Protein AF-A0A7W2HUK1-F1 (afdb_monomer)

Nearest PDB structures (foldseek):
  6s1k-assembly1_K  TM=4.237E-01  e=6.457E+00  Escherichia coli str. K-12 substr. MG1655star

Mean predicted aligned error: 5.88 Å

Foldseek 3Di:
DDDQDPVNVVVVVVVVVVVVVVVVCVVCVVLLVVLVVQLVVCVVVVHDSVVSNVVSVVSSVVVVCVVVVVVVD

Secondary structure (DSSP, 8-state):
-PPPPHHHHHHHHHHHHHHHHHHHHHHHHHHHHHHHHHHHHHHHTT--HHHHHHHHHHHHHHHHHHHHHTT--

Organism: NCBI:txid68213

Radius of gyration: 19.45 Å; Cα contacts (8 Å, |Δi|>4): 26; chains: 1; bounding box: 40×24×56 Å

Solvent-accessible surface area (backbone atoms only — not comparable to full-atom values): 4081 Å² total; per-residue (Å²): 134,84,80,83,50,73,68,57,52,52,52,47,50,53,50,53,50,53,53,49,54,52,50,51,51,62,70,47,43,66,51,55,55,49,20,54,50,47,22,56,54,33,41,76,71,70,44,54,68,70,59,17,48,53,51,16,52,50,49,39,52,52,52,49,51,56,63,56,58,65,71,81,114

pLDDT: mean 91.65, std 10.65, range [47.84, 98.12]

Structure (mmCIF, N/CA/C/O backbone):
data_AF-A0A7W2HUK1-F1
#
_entry.id   AF-A0A7W2HUK1-F1
#
loop_
_atom_site.group_PDB
_atom_site.id
_atom_site.type_symbol
_atom_site.label_atom_id
_atom_site.label_alt_id
_atom_site.label_comp_id
_atom_site.label_asym_id
_atom_site.label_entity_id
_atom_site.label_seq_id
_atom_site.pdbx_PDB_ins_code
_atom_site.Cartn_x
_atom_site.Cartn_y
_atom_site.Cartn_z
_atom_site.occupancy
_atom_site.B_iso_or_equiv
_atom_site.auth_seq_id
_atom_site.auth_comp_id
_atom_site.auth_asym_id
_atom_site.auth_atom_id
_atom_site.pdbx_PDB_model_num
ATOM 1 N N . MET A 1 1 ? 21.126 -1.472 -39.770 1.00 48.00 1 MET A N 1
ATOM 2 C CA . MET A 1 1 ? 20.535 -1.046 -38.486 1.00 48.00 1 MET A CA 1
ATOM 3 C C . MET A 1 1 ? 21.222 0.249 -38.101 1.00 48.00 1 MET A C 1
ATOM 5 O O . MET A 1 1 ? 22.435 0.236 -37.944 1.00 48.00 1 MET A O 1
ATOM 9 N N . THR A 1 2 ? 20.505 1.369 -38.101 1.00 67.69 2 THR A N 1
ATOM 10 C CA . THR A 1 2 ? 21.023 2.664 -37.632 1.00 67.69 2 THR A CA 1
ATOM 11 C C . THR A 1 2 ? 21.165 2.626 -36.112 1.00 67.69 2 THR A C 1
ATOM 13 O O . THR A 1 2 ?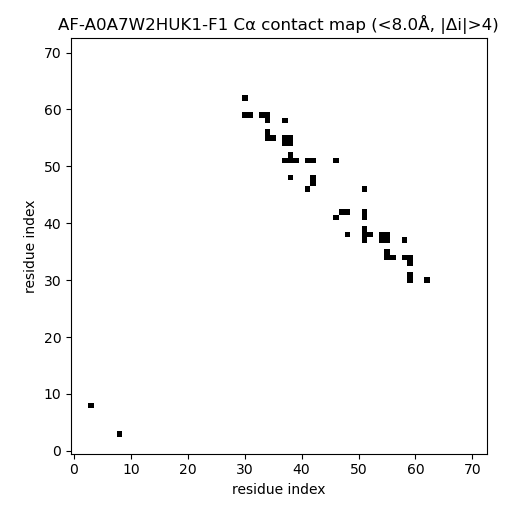 20.314 2.051 -35.437 1.00 67.69 2 THR A O 1
ATOM 16 N N . ALA A 1 3 ? 22.270 3.161 -35.589 1.00 79.94 3 ALA A N 1
ATOM 17 C CA . ALA A 1 3 ? 22.519 3.222 -34.152 1.00 79.94 3 ALA A CA 1
ATOM 18 C C . ALA A 1 3 ? 21.561 4.223 -33.484 1.00 79.94 3 ALA A C 1
ATOM 20 O O . ALA A 1 3 ? 21.319 5.290 -34.046 1.00 79.94 3 ALA A O 1
ATOM 21 N N . GLU A 1 4 ? 21.035 3.859 -32.311 1.00 85.31 4 GLU A N 1
ATOM 22 C CA . GLU A 1 4 ? 20.206 4.720 -31.453 1.00 85.31 4 GLU A CA 1
ATOM 23 C C . GLU A 1 4 ? 21.005 5.974 -31.070 1.00 85.31 4 GLU A C 1
ATOM 25 O O . GLU A 1 4 ? 22.172 5.886 -30.670 1.00 85.31 4 GLU A O 1
ATOM 30 N N . THR A 1 5 ? 20.396 7.148 -31.217 1.00 92.88 5 THR A N 1
ATOM 31 C CA . THR A 1 5 ? 20.997 8.401 -30.752 1.00 92.88 5 THR A CA 1
ATOM 32 C C . THR A 1 5 ? 20.889 8.512 -29.223 1.00 92.88 5 THR A C 1
ATOM 34 O O . THR A 1 5 ? 19.979 7.938 -28.621 1.00 92.88 5 THR A O 1
ATOM 37 N N . PRO A 1 6 ? 21.780 9.264 -28.549 1.00 91.88 6 PRO A N 1
ATOM 38 C CA . PRO A 1 6 ? 21.706 9.447 -27.096 1.00 91.88 6 PRO A CA 1
ATOM 39 C C . PRO A 1 6 ? 20.353 9.984 -26.600 1.00 91.88 6 PRO A C 1
ATOM 41 O O . PRO A 1 6 ? 19.873 9.557 -25.551 1.00 91.88 6 PRO A O 1
ATOM 44 N N . ASP A 1 7 ? 19.717 10.872 -27.369 1.00 93.12 7 ASP A N 1
ATOM 45 C CA . ASP A 1 7 ? 18.408 11.443 -27.031 1.00 93.12 7 ASP A CA 1
ATOM 46 C C . ASP A 1 7 ? 17.281 10.404 -27.139 1.00 93.12 7 ASP A C 1
ATOM 48 O O . ASP A 1 7 ? 16.382 10.366 -26.299 1.00 93.12 7 ASP A O 1
ATOM 52 N N . GLU A 1 8 ? 17.336 9.516 -28.136 1.00 93.12 8 GLU A N 1
ATOM 53 C CA . GLU A 1 8 ? 16.396 8.394 -28.262 1.00 93.12 8 GLU A CA 1
ATOM 54 C C . GLU A 1 8 ? 16.538 7.421 -27.083 1.00 93.12 8 GLU A C 1
ATOM 56 O O . GLU A 1 8 ? 15.529 7.028 -26.490 1.00 93.12 8 GLU A O 1
ATOM 61 N N . ALA A 1 9 ? 17.773 7.121 -26.668 1.00 92.81 9 ALA A N 1
ATOM 62 C CA . ALA A 1 9 ? 18.041 6.267 -25.512 1.00 92.81 9 ALA A CA 1
ATOM 63 C C . ALA A 1 9 ? 17.526 6.877 -24.196 1.00 92.81 9 ALA A C 1
ATOM 65 O O . ALA A 1 9 ? 16.926 6.175 -23.378 1.00 92.81 9 ALA A O 1
ATOM 66 N N . LEU A 1 10 ? 17.721 8.185 -23.993 1.00 95.00 10 LEU A N 1
ATOM 67 C CA . LEU A 1 10 ? 17.204 8.911 -22.828 1.00 95.00 10 LEU A CA 1
ATOM 68 C C . LEU A 1 10 ? 15.673 8.901 -22.783 1.00 95.00 10 LEU A C 1
ATOM 70 O O . LEU A 1 10 ? 15.090 8.614 -21.737 1.00 95.00 10 LEU A O 1
ATOM 74 N N . ASN A 1 11 ? 15.019 9.162 -23.916 1.00 95.62 11 ASN A N 1
ATOM 75 C CA . ASN A 1 11 ? 13.560 9.136 -24.010 1.00 95.62 11 ASN A CA 1
ATOM 76 C C . ASN A 1 11 ? 12.993 7.738 -23.740 1.00 95.62 11 ASN A C 1
ATOM 78 O O . ASN A 1 11 ? 11.992 7.606 -23.033 1.00 95.62 11 ASN A O 1
ATOM 82 N N . ARG A 1 12 ? 13.649 6.687 -24.243 1.00 95.06 12 ARG A N 1
ATOM 83 C CA . ARG A 1 12 ? 13.270 5.300 -23.955 1.00 95.06 12 ARG A CA 1
ATOM 84 C C . ARG A 1 12 ? 13.410 4.970 -22.470 1.00 95.06 12 ARG A C 1
ATOM 86 O O . ARG A 1 12 ? 12.471 4.441 -21.889 1.00 95.06 12 ARG A O 1
ATOM 93 N N . LEU A 1 13 ? 14.521 5.344 -21.834 1.00 95.44 13 LEU A N 1
ATOM 94 C CA . LEU A 1 13 ? 14.715 5.153 -20.390 1.00 95.44 13 LEU A CA 1
ATOM 95 C C . LEU A 1 13 ? 13.658 5.890 -19.559 1.00 95.44 13 LEU A C 1
ATOM 97 O O . LEU A 1 13 ? 13.153 5.339 -18.583 1.00 95.44 13 LEU A O 1
ATOM 101 N N . ALA A 1 14 ? 13.297 7.115 -19.946 1.00 95.19 14 ALA A N 1
ATOM 102 C CA . ALA A 1 14 ? 12.235 7.864 -19.282 1.00 95.19 14 ALA A CA 1
ATOM 103 C C . ALA A 1 14 ? 10.874 7.160 -19.415 1.00 95.19 14 ALA A C 1
ATOM 105 O O . ALA A 1 14 ? 10.129 7.074 -18.436 1.00 95.19 14 ALA A O 1
ATOM 106 N N . ALA A 1 15 ? 10.566 6.616 -20.596 1.00 95.88 15 ALA A N 1
ATOM 107 C CA . ALA A 1 15 ? 9.351 5.839 -20.824 1.00 95.88 15 ALA A CA 1
ATOM 108 C C . ALA A 1 15 ? 9.339 4.535 -20.007 1.00 95.88 15 ALA A C 1
ATOM 110 O O . ALA A 1 15 ? 8.346 4.235 -19.342 1.00 95.88 15 ALA A O 1
ATOM 111 N N . ASP A 1 16 ? 10.450 3.796 -19.993 1.00 96.12 16 ASP A N 1
ATOM 112 C CA . ASP A 1 16 ? 10.602 2.554 -19.228 1.00 96.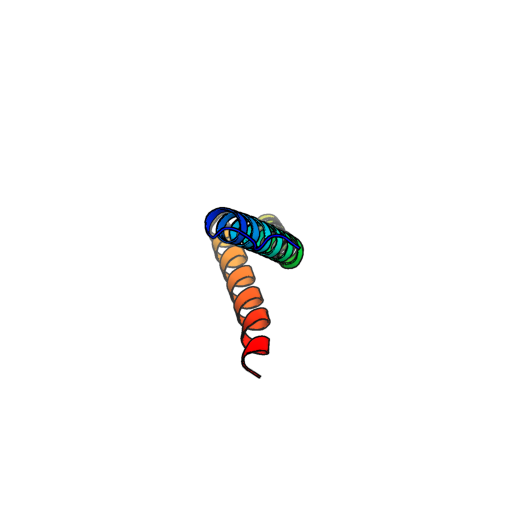12 16 ASP A CA 1
ATOM 113 C C . ASP A 1 16 ? 10.459 2.808 -17.719 1.00 96.12 16 ASP A C 1
ATOM 115 O O . ASP A 1 16 ? 9.768 2.062 -17.016 1.00 96.12 16 ASP A O 1
ATOM 119 N N . LEU A 1 17 ? 11.041 3.903 -17.219 1.00 95.88 17 LEU A N 1
ATOM 120 C CA . LEU A 1 17 ? 10.883 4.338 -15.833 1.00 95.88 17 LEU A CA 1
ATOM 121 C C . LEU A 1 17 ? 9.427 4.701 -15.522 1.00 95.88 17 LEU A C 1
ATOM 123 O O . LEU A 1 17 ? 8.888 4.241 -14.516 1.00 95.88 17 LEU A O 1
ATOM 127 N N . GLY A 1 18 ? 8.776 5.488 -16.382 1.00 96.25 18 GLY A N 1
ATOM 128 C CA . GLY A 1 18 ? 7.371 5.865 -16.215 1.00 96.25 18 GLY A CA 1
ATOM 129 C C . GLY A 1 18 ? 6.448 4.646 -16.150 1.00 96.25 18 GLY A C 1
ATOM 130 O O . GLY A 1 18 ? 5.610 4.546 -15.252 1.00 96.25 18 GLY A O 1
ATOM 131 N N . ASN A 1 19 ? 6.661 3.674 -17.039 1.00 96.62 19 ASN A N 1
ATOM 132 C CA . ASN A 1 19 ? 5.924 2.411 -17.046 1.00 96.62 19 ASN A CA 1
ATOM 133 C C . ASN A 1 19 ? 6.174 1.595 -15.773 1.00 96.62 19 ASN A C 1
ATOM 135 O O . ASN A 1 19 ? 5.230 1.074 -15.180 1.00 96.62 19 ASN A O 1
ATOM 139 N N . SER A 1 20 ? 7.427 1.523 -15.321 1.00 94.75 20 SER A N 1
ATOM 140 C CA . SER A 1 20 ? 7.792 0.807 -14.094 1.00 94.75 20 SER A CA 1
ATOM 141 C C . SER A 1 20 ? 7.131 1.433 -12.862 1.00 94.75 20 SER A C 1
ATOM 143 O O . SER A 1 20 ? 6.543 0.726 -12.047 1.00 94.75 20 SER A O 1
ATOM 145 N N . LEU A 1 21 ? 7.148 2.765 -12.746 1.00 93.44 21 LEU A N 1
ATOM 146 C CA . LEU A 1 21 ? 6.487 3.481 -11.651 1.00 93.44 21 LEU A CA 1
ATOM 147 C C . LEU A 1 21 ? 4.969 3.275 -11.669 1.00 93.44 21 LEU A C 1
ATOM 149 O O . LEU A 1 21 ? 4.364 3.069 -10.617 1.00 93.44 21 LEU A O 1
ATOM 153 N N . HIS A 1 22 ? 4.355 3.282 -12.853 1.00 94.56 22 HIS A N 1
ATOM 154 C CA . HIS A 1 22 ? 2.929 3.006 -13.002 1.00 94.56 22 HIS A CA 1
ATOM 155 C C . HIS A 1 22 ? 2.567 1.584 -12.546 1.00 94.56 22 HIS A C 1
ATOM 157 O O . HIS A 1 22 ? 1.590 1.394 -11.822 1.00 94.56 22 HIS A O 1
ATOM 163 N N . GLN A 1 23 ? 3.380 0.587 -12.906 1.00 94.12 23 GLN A N 1
ATOM 164 C CA . GLN A 1 23 ? 3.192 -0.794 -12.456 1.00 94.12 23 GLN A CA 1
ATOM 165 C C . GLN A 1 23 ? 3.334 -0.923 -10.938 1.00 94.12 23 GLN A C 1
ATOM 167 O O . GLN A 1 23 ? 2.504 -1.565 -10.298 1.00 94.12 23 GLN A O 1
ATOM 172 N N . VAL A 1 24 ? 4.342 -0.278 -10.344 1.00 91.19 24 VAL A N 1
ATOM 173 C CA . VAL A 1 24 ? 4.518 -0.254 -8.885 1.00 91.19 24 VAL A CA 1
ATOM 174 C C . VAL A 1 24 ? 3.305 0.377 -8.200 1.00 91.19 24 VAL A C 1
ATOM 176 O O . VAL A 1 24 ? 2.802 -0.180 -7.228 1.00 91.19 24 VAL A O 1
ATOM 179 N N . ALA A 1 25 ? 2.783 1.489 -8.725 1.00 90.50 25 ALA A N 1
ATOM 180 C CA . ALA A 1 25 ? 1.578 2.119 -8.190 1.00 90.50 25 ALA A CA 1
ATOM 181 C C . ALA A 1 25 ? 0.362 1.177 -8.246 1.00 90.50 25 ALA A C 1
ATOM 183 O O . ALA A 1 25 ? -0.364 1.055 -7.261 1.00 90.50 25 ALA A O 1
ATOM 184 N N . ALA A 1 26 ? 0.177 0.458 -9.357 1.00 92.69 26 ALA A N 1
ATOM 185 C CA . ALA A 1 26 ? -0.899 -0.521 -9.498 1.00 92.69 26 ALA A CA 1
ATOM 186 C C . ALA A 1 26 ? -0.766 -1.689 -8.503 1.00 92.69 26 ALA A C 1
ATOM 188 O O . ALA A 1 26 ? -1.760 -2.119 -7.921 1.00 92.69 26 ALA A O 1
ATOM 189 N N . LEU A 1 27 ? 0.457 -2.178 -8.271 1.00 90.69 27 LEU A N 1
ATOM 190 C CA . LEU A 1 27 ? 0.729 -3.259 -7.317 1.00 90.69 27 LEU A CA 1
ATOM 191 C C . LEU A 1 27 ? 0.498 -2.843 -5.866 1.00 90.69 27 LEU A C 1
ATOM 193 O O . LEU A 1 27 ? 0.055 -3.650 -5.052 1.00 90.69 27 LEU A O 1
ATOM 197 N N . LEU A 1 28 ? 0.816 -1.594 -5.537 1.00 92.69 28 LEU A N 1
ATOM 198 C CA . LEU A 1 28 ? 0.648 -1.071 -4.191 1.00 92.69 28 LEU A CA 1
ATOM 199 C C . LEU A 1 28 ? -0.806 -0.622 -3.920 1.00 92.69 28 LEU A C 1
ATOM 201 O O . LEU A 1 28 ? -1.186 -0.549 -2.755 1.00 92.69 28 LEU A O 1
ATOM 205 N N . GLY A 1 29 ? -1.635 -0.400 -4.954 1.00 93.81 29 GLY A N 1
ATOM 206 C CA . GLY A 1 29 ? -3.062 -0.022 -4.878 1.00 93.81 29 GLY A CA 1
ATOM 207 C C . GLY A 1 29 ? -3.852 -0.683 -3.734 1.00 93.81 29 GLY A C 1
ATOM 208 O O . GLY A 1 29 ? -4.360 0.022 -2.861 1.00 93.81 29 GLY A O 1
ATOM 209 N N . PRO A 1 30 ? -3.870 -2.028 -3.652 1.00 94.25 30 PRO A N 1
ATOM 210 C CA . PRO A 1 30 ? -4.578 -2.753 -2.597 1.00 94.25 30 PRO A CA 1
ATOM 211 C C . PRO A 1 30 ? -4.129 -2.426 -1.162 1.00 94.25 30 PRO A C 1
ATOM 213 O O . PRO A 1 30 ? -4.904 -2.608 -0.224 1.00 94.25 30 PRO A O 1
ATOM 216 N N . LEU A 1 31 ? -2.889 -1.963 -0.955 1.00 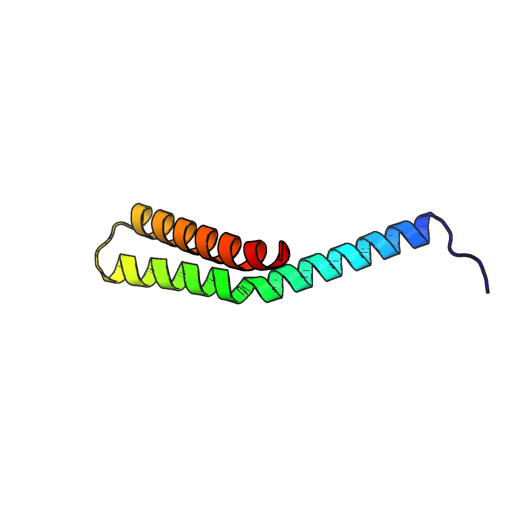94.31 31 LEU A N 1
ATOM 217 C CA . LEU A 1 31 ? 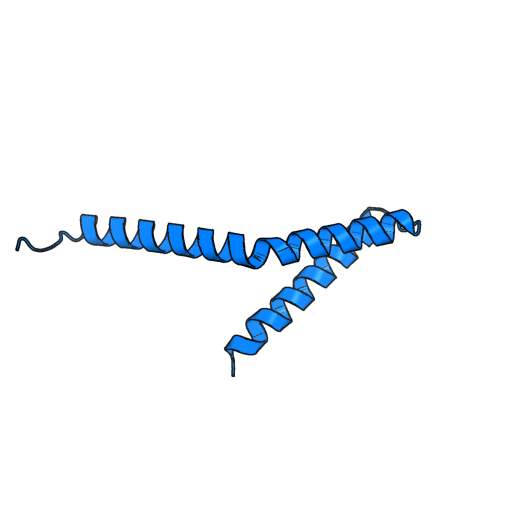-2.414 -1.546 0.368 1.00 94.31 31 LEU A CA 1
ATOM 218 C C . LEU A 1 31 ? -3.040 -0.221 0.805 1.00 94.31 31 LEU A C 1
ATOM 220 O O . LEU A 1 31 ? -3.369 -0.079 1.983 1.00 94.31 31 LEU A O 1
ATOM 224 N N . TRP A 1 32 ? -3.230 0.724 -0.121 1.00 94.81 32 TRP A N 1
ATOM 225 C CA . TRP A 1 32 ? -3.954 1.962 0.177 1.00 94.81 32 TRP A CA 1
ATOM 226 C C . TRP A 1 32 ? -5.427 1.681 0.458 1.00 94.81 32 TRP A C 1
ATOM 228 O O . TRP A 1 32 ? -5.933 2.150 1.474 1.00 94.81 32 TRP A O 1
ATOM 238 N N . ASP A 1 33 ? -6.073 0.828 -0.343 1.00 96.94 33 ASP A N 1
ATOM 239 C CA . ASP A 1 33 ? -7.463 0.417 -0.100 1.00 96.94 33 ASP A CA 1
ATOM 240 C C . ASP A 1 33 ? -7.629 -0.230 1.286 1.00 96.94 33 ASP A C 1
ATOM 242 O O . ASP A 1 33 ? -8.593 0.032 2.012 1.00 96.94 33 ASP A O 1
ATOM 246 N N . ALA A 1 34 ? -6.667 -1.064 1.692 1.00 96.12 34 ALA A N 1
ATOM 247 C CA . ALA A 1 34 ? -6.662 -1.677 3.014 1.00 96.12 34 ALA A CA 1
ATOM 248 C C . ALA A 1 34 ? -6.478 -0.642 4.138 1.00 96.12 34 ALA A C 1
ATOM 250 O O . ALA A 1 34 ? -7.159 -0.734 5.162 1.00 96.12 34 ALA A O 1
ATOM 251 N N . ALA A 1 35 ? -5.602 0.351 3.953 1.00 97.12 35 ALA A N 1
ATOM 252 C CA . ALA A 1 35 ? -5.401 1.439 4.911 1.00 97.12 35 ALA A CA 1
ATOM 253 C C . ALA A 1 35 ? -6.670 2.293 5.076 1.00 97.12 35 ALA A C 1
ATOM 255 O O . ALA A 1 35 ? -7.108 2.535 6.203 1.00 97.12 35 ALA A O 1
ATOM 256 N N . ASP A 1 36 ? -7.332 2.646 3.972 1.00 97.12 36 ASP A N 1
ATOM 257 C CA . ASP A 1 36 ? -8.640 3.309 3.998 1.00 97.12 36 ASP A CA 1
ATOM 258 C C . ASP A 1 36 ? -9.695 2.444 4.707 1.00 97.12 36 ASP A C 1
ATOM 260 O O . ASP A 1 36 ? -10.509 2.941 5.491 1.00 97.12 36 ASP A O 1
ATOM 264 N N . GLY A 1 37 ? -9.658 1.126 4.495 1.00 97.69 37 GLY A N 1
ATOM 265 C CA . GLY A 1 37 ? -10.478 0.162 5.225 1.00 97.69 37 GLY A CA 1
ATOM 266 C C . GLY A 1 37 ? -10.269 0.231 6.742 1.00 97.69 37 GLY A C 1
ATOM 267 O O . GLY A 1 37 ? -11.247 0.245 7.495 1.00 97.69 37 GLY A O 1
ATOM 268 N N . VAL A 1 38 ? -9.017 0.326 7.200 1.00 97.50 38 VAL A N 1
ATOM 269 C CA . VAL A 1 38 ? -8.677 0.486 8.624 1.00 97.50 38 VAL A CA 1
ATOM 270 C C . VAL A 1 38 ? -9.252 1.787 9.177 1.00 97.50 38 VAL A C 1
ATOM 272 O O . VAL A 1 38 ? -9.936 1.739 10.204 1.00 97.50 38 VAL A O 1
ATOM 275 N N . ARG A 1 39 ? -9.060 2.918 8.483 1.00 98.06 39 ARG A N 1
ATOM 276 C CA . ARG A 1 39 ? -9.640 4.208 8.894 1.00 98.06 39 ARG A CA 1
ATOM 277 C C . ARG A 1 39 ? -11.153 4.099 9.061 1.00 98.06 39 ARG A C 1
ATOM 279 O O . ARG A 1 39 ? -11.681 4.390 10.133 1.00 98.06 39 ARG A O 1
ATOM 286 N N . ASN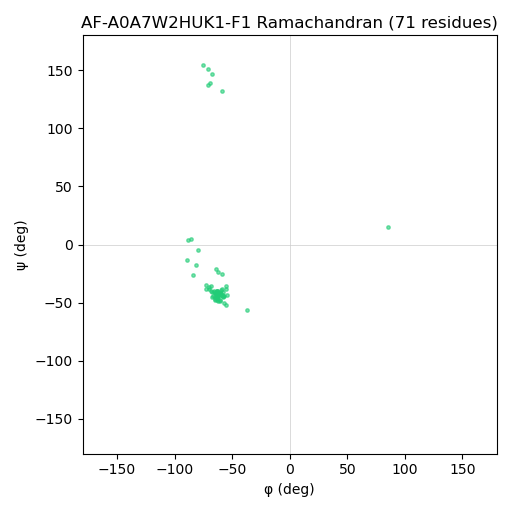 A 1 40 ? -11.837 3.586 8.040 1.00 97.69 40 ASN A N 1
ATOM 287 C CA . ASN A 1 40 ? -13.293 3.439 8.034 1.00 97.69 40 ASN A CA 1
ATOM 288 C C . ASN A 1 40 ? -13.797 2.565 9.195 1.00 97.69 40 ASN A C 1
ATOM 290 O O . ASN A 1 40 ? -14.846 2.834 9.780 1.00 97.69 40 ASN A O 1
ATOM 294 N N . VAL A 1 41 ? -13.067 1.501 9.545 1.00 98.12 41 VAL A N 1
ATOM 295 C CA . VAL A 1 41 ? -13.409 0.640 10.686 1.00 98.12 41 VAL A CA 1
ATOM 296 C C . VAL A 1 41 ? -13.225 1.370 12.017 1.00 98.12 41 VAL A C 1
ATOM 298 O O . VAL A 1 41 ? -14.052 1.196 12.913 1.00 98.12 41 VAL A O 1
ATOM 301 N N . LEU A 1 42 ? -12.169 2.169 12.168 1.00 97.94 42 LEU A N 1
ATOM 302 C CA . LEU A 1 42 ? -11.898 2.927 13.392 1.00 97.94 42 LEU A CA 1
ATOM 303 C C . LEU A 1 42 ? -12.944 4.023 13.615 1.00 97.94 42 LEU A C 1
ATOM 305 O O . LEU A 1 42 ? -13.513 4.109 14.705 1.00 97.94 42 LEU A O 1
ATOM 309 N N . GLU A 1 43 ? -13.285 4.784 12.578 1.00 97.81 43 GLU A N 1
ATOM 310 C CA . GLU A 1 43 ? -14.336 5.805 12.653 1.00 97.81 43 GLU A CA 1
ATOM 311 C C . GLU A 1 43 ? -15.695 5.194 13.024 1.00 97.81 43 GLU A C 1
ATOM 313 O O . GLU A 1 43 ? -16.380 5.685 13.921 1.00 97.81 43 GLU A O 1
ATOM 318 N N . ARG A 1 44 ? -16.056 4.044 12.433 1.00 97.88 44 ARG A N 1
ATOM 319 C CA . ARG A 1 44 ? -17.280 3.298 12.801 1.00 97.88 44 ARG A CA 1
ATOM 320 C C . ARG A 1 44 ? -17.285 2.810 14.250 1.00 97.88 44 ARG A C 1
ATOM 322 O O . ARG A 1 44 ? -18.354 2.577 14.806 1.00 97.88 44 ARG A O 1
ATOM 329 N N . LYS A 1 45 ? -16.111 2.644 14.861 1.00 97.50 45 LYS A N 1
ATOM 330 C CA . LYS A 1 45 ? -15.949 2.295 16.281 1.00 97.50 45 LYS A CA 1
ATOM 331 C C . LYS A 1 45 ? -15.957 3.521 17.203 1.00 97.50 45 LYS A C 1
ATOM 333 O O . LYS A 1 45 ? -15.752 3.358 18.402 1.00 97.50 45 LYS A O 1
ATOM 338 N N . GLY A 1 46 ? -16.190 4.722 16.671 1.00 97.62 46 GLY A N 1
ATOM 339 C CA . GLY A 1 46 ? -16.263 5.965 17.440 1.00 97.62 46 GLY A CA 1
ATOM 340 C C . GLY A 1 46 ? -14.910 6.627 17.701 1.00 97.62 46 GLY A C 1
ATOM 341 O O . GLY A 1 46 ? -14.820 7.495 18.566 1.00 97.62 46 GLY A O 1
ATOM 342 N N . TRP A 1 47 ? -13.855 6.225 16.986 1.00 97.62 47 TRP A N 1
ATOM 343 C CA . TRP A 1 47 ? -12.567 6.915 17.051 1.00 97.62 47 TRP A CA 1
ATOM 344 C C . TRP A 1 47 ? -12.664 8.274 16.357 1.00 97.62 47 TRP A C 1
ATOM 346 O O . TRP A 1 47 ? -13.445 8.447 15.420 1.00 97.62 47 TRP A O 1
ATOM 356 N N . SER A 1 48 ? -11.866 9.248 16.804 1.00 97.94 48 SER A N 1
ATOM 357 C CA . SER A 1 48 ? -11.807 10.539 16.118 1.00 97.94 48 SER A CA 1
ATOM 358 C C . SER A 1 48 ? -11.170 10.378 14.728 1.00 97.94 48 SER A C 1
ATOM 360 O O . SER A 1 48 ? -10.253 9.563 14.580 1.00 97.94 48 SER A O 1
ATOM 362 N N . PRO A 1 49 ? -11.588 11.173 13.721 1.00 97.00 49 PRO A N 1
ATOM 363 C CA . PRO A 1 49 ? -11.033 11.083 12.368 1.00 97.00 49 PRO A CA 1
ATOM 364 C C . PRO A 1 49 ? -9.507 11.233 12.329 1.00 97.00 49 PRO A C 1
ATOM 366 O O . PRO A 1 49 ? -8.827 10.502 11.620 1.00 97.00 49 PRO A O 1
ATOM 369 N N . ALA A 1 50 ? -8.952 12.123 13.160 1.00 97.19 50 ALA A N 1
ATOM 370 C CA . ALA A 1 50 ? -7.508 12.338 13.241 1.00 97.19 50 ALA A CA 1
ATOM 371 C C . ALA A 1 50 ? -6.751 11.080 13.702 1.00 97.19 50 ALA A C 1
ATOM 373 O O . ALA A 1 50 ? -5.762 10.696 13.088 1.00 97.19 50 ALA A O 1
ATOM 374 N N . VAL A 1 51 ? -7.238 10.403 14.748 1.00 97.31 51 VAL A N 1
ATOM 375 C CA . VAL A 1 51 ? -6.578 9.193 15.262 1.00 97.31 51 VAL A CA 1
ATOM 376 C C . VAL A 1 51 ? -6.787 8.010 14.312 1.00 97.31 51 VAL A C 1
ATOM 378 O O . VAL A 1 51 ? -5.895 7.178 14.150 1.00 97.31 51 VAL A O 1
ATOM 381 N N . ALA A 1 52 ? -7.950 7.927 13.659 1.00 98.00 52 ALA A N 1
ATOM 382 C CA . ALA A 1 52 ? -8.218 6.906 12.651 1.00 98.00 52 ALA A CA 1
ATOM 383 C C . ALA A 1 52 ? -7.270 7.026 11.444 1.00 98.00 52 ALA A C 1
ATOM 385 O O . ALA A 1 52 ? -6.749 6.012 10.981 1.00 98.00 52 ALA A O 1
ATOM 386 N N . GLU A 1 53 ? -7.011 8.252 10.984 1.00 97.50 53 GLU A N 1
ATOM 387 C CA . GLU A 1 53 ? -6.054 8.552 9.914 1.00 97.50 53 GLU A CA 1
ATOM 388 C C . GLU A 1 53 ? -4.614 8.203 10.324 1.00 97.50 53 GLU A C 1
ATOM 390 O O . GLU A 1 53 ? -3.922 7.503 9.586 1.00 97.50 53 GLU A O 1
ATOM 395 N N . GLU A 1 54 ? -4.169 8.608 11.520 1.00 97.75 54 GLU A N 1
ATOM 396 C CA . GLU A 1 54 ? -2.823 8.280 12.020 1.00 97.75 54 GLU A CA 1
ATOM 397 C C . GLU A 1 54 ? -2.586 6.764 12.087 1.00 97.75 54 GLU A C 1
ATOM 399 O O . GLU A 1 54 ? -1.543 6.267 11.653 1.00 97.75 54 GLU A O 1
ATOM 404 N N . LEU A 1 55 ? -3.565 6.006 12.586 1.00 97.25 55 LEU A N 1
ATOM 405 C CA . LEU A 1 55 ? -3.469 4.548 12.670 1.00 97.25 55 LEU A CA 1
ATOM 406 C C . LEU A 1 55 ? -3.528 3.870 11.297 1.00 97.25 55 LEU A C 1
ATOM 408 O O . LEU A 1 55 ? -2.835 2.874 11.085 1.00 97.25 55 LEU A O 1
ATOM 412 N N . ALA A 1 56 ? -4.324 4.390 10.361 1.00 97.44 56 ALA A N 1
ATOM 413 C CA . ALA A 1 56 ? -4.353 3.902 8.984 1.00 97.44 56 ALA A CA 1
ATOM 414 C C . ALA A 1 56 ? -3.018 4.152 8.262 1.00 97.44 56 ALA A C 1
ATOM 416 O O . ALA A 1 56 ? -2.499 3.256 7.591 1.00 97.44 56 ALA A O 1
ATOM 417 N N . ALA A 1 57 ? -2.416 5.328 8.460 1.00 96.31 57 ALA A N 1
ATOM 418 C CA . ALA A 1 57 ? -1.095 5.654 7.933 1.00 96.31 57 ALA A CA 1
ATOM 419 C C . ALA A 1 57 ? -0.004 4.746 8.527 1.00 96.31 57 ALA A C 1
ATOM 421 O O . ALA A 1 57 ? 0.849 4.233 7.798 1.00 96.31 57 ALA A O 1
ATOM 422 N N . GLU A 1 58 ? -0.055 4.482 9.835 1.00 97.12 58 GLU A N 1
ATOM 423 C CA . GLU A 1 58 ? 0.874 3.562 10.496 1.00 97.12 58 GLU A CA 1
ATOM 424 C C . GLU A 1 58 ? 0.694 2.116 10.008 1.00 97.12 58 GLU A C 1
ATOM 426 O O . GLU A 1 58 ? 1.680 1.424 9.743 1.00 97.12 58 GLU A O 1
ATOM 431 N N . TYR A 1 59 ? -0.549 1.669 9.805 1.00 95.94 59 TYR A N 1
ATOM 432 C CA . TYR A 1 59 ? -0.847 0.375 9.191 1.00 95.94 59 TYR A CA 1
ATOM 433 C C . TYR A 1 59 ? -0.201 0.253 7.804 1.00 95.94 59 TYR A C 1
ATOM 435 O O . TYR A 1 59 ? 0.539 -0.703 7.552 1.00 95.94 59 TYR A O 1
ATOM 443 N N . LEU A 1 60 ? -0.403 1.248 6.933 1.00 95.69 60 LEU A N 1
ATOM 444 C CA . LEU A 1 60 ? 0.204 1.283 5.601 1.00 95.69 60 LEU A CA 1
ATOM 445 C C . LEU A 1 60 ? 1.735 1.226 5.682 1.00 95.69 60 LEU A C 1
ATOM 447 O O . LEU A 1 60 ? 2.369 0.440 4.975 1.00 95.69 60 LEU A O 1
ATOM 451 N N . ARG A 1 61 ? 2.339 2.010 6.582 1.00 94.75 61 ARG A N 1
ATOM 452 C CA . ARG A 1 61 ? 3.791 2.035 6.801 1.00 94.75 61 ARG A CA 1
ATOM 453 C C . ARG A 1 61 ? 4.335 0.662 7.196 1.00 94.75 61 ARG A C 1
ATOM 455 O O . ARG A 1 61 ? 5.369 0.240 6.671 1.00 94.75 61 ARG A O 1
ATOM 462 N N . LEU A 1 62 ? 3.652 -0.049 8.092 1.00 94.44 62 LEU A N 1
ATOM 463 C CA . LEU A 1 62 ? 4.036 -1.398 8.515 1.00 94.44 62 LEU A CA 1
ATOM 464 C C . LEU A 1 62 ? 3.886 -2.421 7.383 1.00 94.44 62 LEU A C 1
ATOM 466 O O . LEU A 1 62 ? 4.777 -3.255 7.199 1.00 94.44 62 LEU A O 1
ATOM 470 N N . CYS A 1 63 ? 2.810 -2.337 6.598 1.00 92.62 63 CYS A N 1
ATOM 471 C CA . CYS A 1 63 ? 2.611 -3.179 5.421 1.00 92.62 63 CYS A CA 1
ATOM 472 C C . CYS A 1 63 ? 3.722 -2.978 4.385 1.00 92.62 63 CYS A C 1
ATOM 474 O O . CYS A 1 63 ? 4.318 -3.961 3.943 1.00 92.62 63 CYS A O 1
ATOM 476 N N . MET A 1 64 ? 4.057 -1.725 4.061 1.00 91.75 64 MET A N 1
ATOM 477 C CA . MET A 1 64 ? 5.163 -1.407 3.155 1.00 91.75 64 MET A CA 1
ATOM 478 C C . MET A 1 64 ? 6.492 -1.923 3.704 1.00 91.75 64 MET A C 1
ATOM 480 O O . MET A 1 64 ? 7.210 -2.627 3.001 1.00 91.75 64 MET A O 1
ATOM 484 N N . LYS A 1 65 ? 6.807 -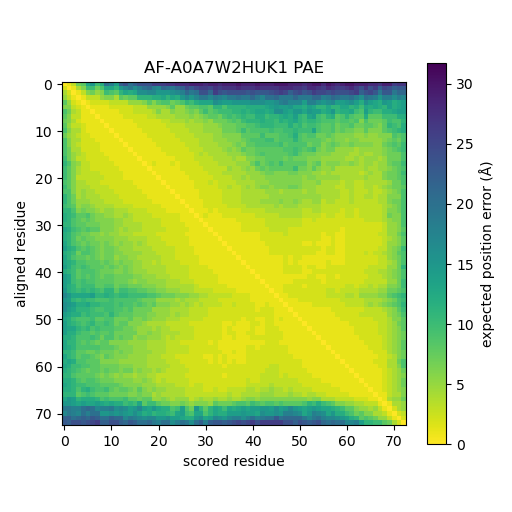1.653 4.979 1.00 91.69 65 LYS A N 1
ATOM 485 C CA . LYS A 1 65 ? 8.042 -2.150 5.601 1.00 91.69 65 LYS A CA 1
ATOM 486 C C . LYS A 1 65 ? 8.158 -3.668 5.471 1.00 91.69 65 LYS A C 1
ATOM 488 O O . LYS A 1 65 ? 9.226 -4.160 5.133 1.00 91.69 65 LYS A O 1
ATOM 493 N N . LYS A 1 66 ? 7.069 -4.403 5.711 1.00 90.12 66 LYS A N 1
ATOM 494 C CA . LYS A 1 66 ? 7.052 -5.863 5.574 1.00 90.12 66 LYS A CA 1
ATOM 495 C C . LYS A 1 66 ? 7.275 -6.303 4.124 1.00 90.12 66 LYS A C 1
ATOM 497 O O . LYS A 1 66 ? 8.110 -7.173 3.897 1.00 90.12 66 LYS A O 1
ATOM 502 N N . LEU A 1 67 ? 6.577 -5.686 3.171 1.00 87.62 67 LEU A N 1
ATOM 503 C CA . LEU A 1 67 ? 6.694 -5.991 1.742 1.00 87.62 67 LEU A CA 1
ATOM 504 C C . LEU A 1 67 ? 8.115 -5.757 1.204 1.00 87.62 67 LEU A C 1
ATOM 506 O O . LEU A 1 67 ? 8.625 -6.566 0.438 1.00 87.62 67 LEU A O 1
ATOM 510 N N . PHE A 1 68 ?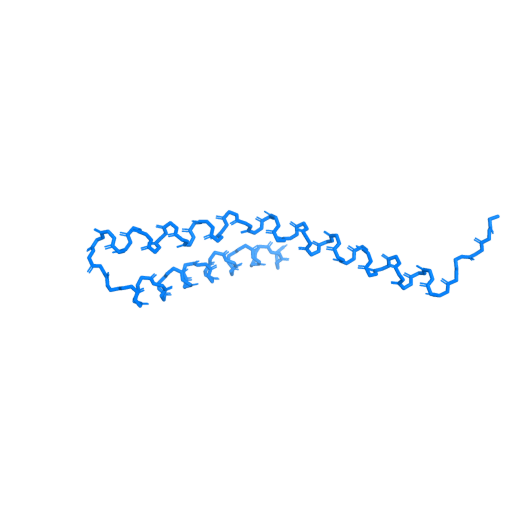 8.767 -4.672 1.620 1.00 85.25 68 PHE A N 1
ATOM 511 C CA . PHE A 1 68 ? 10.123 -4.361 1.165 1.00 85.25 68 PHE A CA 1
ATOM 512 C C . PHE A 1 68 ? 11.201 -5.091 1.977 1.00 85.25 68 PHE A C 1
ATOM 514 O O . PHE A 1 68 ? 12.241 -5.416 1.423 1.00 85.25 68 PHE A O 1
ATOM 521 N N . SER A 1 69 ? 10.944 -5.463 3.238 1.00 84.81 69 SER A N 1
ATOM 522 C CA . SER A 1 69 ? 11.891 -6.278 4.021 1.00 84.81 69 SER A CA 1
ATOM 523 C C . SER A 1 69 ? 12.113 -7.683 3.451 1.00 84.81 69 SER A C 1
ATOM 525 O O . SER A 1 69 ? 13.124 -8.310 3.747 1.00 84.81 69 SER A O 1
ATOM 527 N N . SER A 1 70 ? 11.190 -8.191 2.626 1.00 69.00 70 SER A N 1
ATOM 528 C CA . SER A 1 70 ? 11.383 -9.454 1.906 1.00 69.00 70 SER A CA 1
ATOM 529 C C . SER A 1 70 ? 12.259 -9.342 0.656 1.00 69.00 70 SER A C 1
ATOM 531 O O . SER A 1 70 ? 12.518 -10.370 0.047 1.00 69.00 70 SER A O 1
ATOM 533 N N . LEU A 1 71 ? 12.698 -8.142 0.261 1.00 61.75 71 LEU A N 1
ATOM 534 C CA . LEU A 1 71 ? 13.635 -7.955 -0.856 1.00 61.75 71 LEU A CA 1
ATOM 535 C C . LEU A 1 71 ? 15.106 -7.991 -0.414 1.00 61.75 71 LEU A C 1
ATOM 537 O O . LEU A 1 71 ? 15.983 -8.098 -1.265 1.00 61.75 71 LEU A O 1
ATOM 541 N N . ASP A 1 72 ? 15.366 -7.906 0.894 1.00 59.75 72 ASP A N 1
ATOM 542 C CA . ASP A 1 72 ? 16.712 -7.962 1.483 1.00 59.75 72 ASP A CA 1
ATOM 543 C C . ASP A 1 72 ? 17.174 -9.407 1.809 1.00 59.75 72 ASP A C 1
ATOM 545 O O . ASP A 1 72 ? 18.253 -9.587 2.376 1.00 59.75 72 ASP A O 1
ATOM 549 N N . ASN A 1 73 ? 16.376 -10.432 1.468 1.00 47.84 73 ASN A N 1
ATOM 550 C CA . ASN A 1 73 ? 16.705 -11.867 1.584 1.00 47.84 73 ASN A CA 1
ATOM 551 C C . ASN A 1 73 ? 16.778 -12.522 0.203 1.00 47.84 73 ASN A C 1
ATOM 553 O O . ASN A 1 73 ? 17.586 -13.467 0.057 1.00 47.84 73 ASN A O 1
#

Sequence (73 aa):
MTAETPDEALNRLAADLGNSLHQVAALLGPLWDAADGVRNVLERKGWSPAVAEELAAEYLRLCMKKLFSSLDN

=== Feature glossary ===
The record interleaves many kinds of information about one protein. Here is each kind framed as the question it answers.

Q: Are the domains correctly placed relative to each other?
A: Predicted aligned error is AlphaFold's pairwise confidence. Unlike pLDDT (per-residue), PAE is per-residue-pair and captures whether two parts of the structure are correctly placed relative to each other. Units are ångströms of expected positional error.

Q: Which residues are in helices, strands, or loops?
A: Eight-state secondary structure (DSSP): H is the canonical α-helix, G the tighter 3₁₀-helix, I the wider π-helix; E/B are β-structure, T and S are turns and bends, and '-' is everything else. DSSP derives these from the pattern of main-chain N–H···O=C hydrogen bonds, not from the sequence.

Q: What if only a Cα trace is available?
A: P-SEA three-state annotation labels each residue as helix, strand, or coil based purely on the geometry of the Cα trace. It serves as a fallback when the full backbone (and thus DSSP) is unavailable.

Q: What are the backbone torsion angles?
A: φ (phi) and ψ (psi) are the two rotatable backbone dihedrals per residue: φ is the C(i-1)–N–Cα–C torsion, ψ is the N–Cα–C–N(i+1) torsion, both in degrees on (−180°, 180°]. α-helical residues cluster near (−60°, −45°); β-strand residues near (−120°, +130°). A Ramachandran plot is simply a scatter of (φ, ψ) for every residue.

Q: What known structures does this most resemble?
A: Structur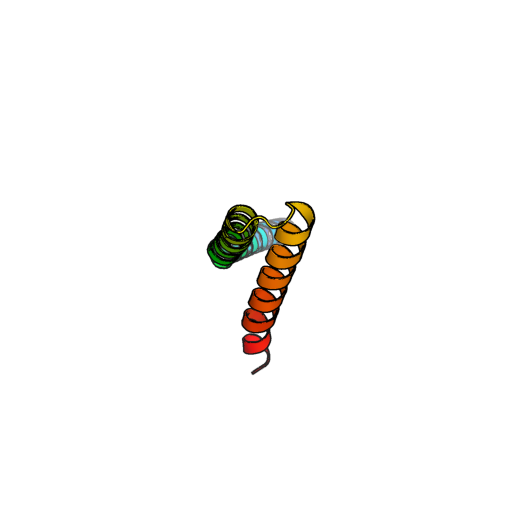al nearest neighbors (via Foldseek easy-search vs the PDB). Reported per hit: target PDB id, E-value, and alignment TM-score. A TM-score above ~0.5 is the conventional threshold for 'same fold'.

Q: What family and function is it annotated with?
A: Database cross-references. InterPro integrates a dozen domain/family signature databases into unified entries with residue-range hits. GO terms attach function/process/location labels with evidence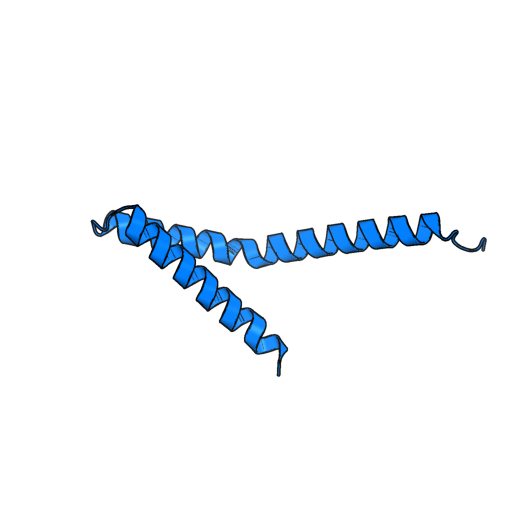 codes. CATH codes position the fold in a four-level structural taxonomy. Organism is the NCBI-taxonomy species name.

Q: Which residues are buried vs exposed?
A: Solvent accessibility: the surface area of each residue that a 1.4 Å water probe can touch, in Å². When only backbone atoms are present the absolute values are lower than full-atom SASA (side chains contribute most of the area) and are flagged as backbone-only.

Q: What do the diagnostic plots show?
A: Three diagnostic plots accompany the record. The Cα contact map visualizes the tertiary structure as a 2D adjacency matrix (8 Å cutoff, sequence-local contacts suppressed). The Ramachandran plot shows the distribution of backbone (φ, ψ) torsions, with points in the α and β basins reflecting secondary structure content. The PAE plot shows AlphaFold's inter-residue confidence as a color matrix.

Q: What is the amino-acid chain?
A: The amino-acid sequence is the protein's primary structure: the linear order of residues from the N-terminus to the C-terminus, written in one-letter code. Everything else here — the 3D coordinates, the secondary structure, the domain annotations — is ultimately a consequence of this string.

Q: What do the rendered images show?
A: The six renders are orthographic views along the three Cartesian axes in both directions. Representation (cartoon, sticks, or surface) and color scheme (sequence-rainbow or by-chain) vary across proteins so the training set covers all the common visualization conventions.

Q: Where is each backbone atom in 3D?
A: The mmCIF table is the protein's shape written out atom by atom. For each backbone N, Cα, C, and carbonyl O, it records an (x, y, z) coordinate triple in Å plus the residue type, chain letter, and residue number.

Q: How mobile is each atom in the crystal?
A: For experimental (PDB) structures, the B-factor (temperature factor) quantifies the positional spread of each atom in the crystal — a combination of thermal vibration and static disorder — in units of Å². High B-factors mark flexible loops or poorly resolved regions; low B-factors mark the rigid, well-ordered core.

Q: How big and how compact is the whole molecule?
A: Three whole-structure scalars: the radius of gyration (RMS distance of Cα from centroid, in Å), the count of Cα–Cα contacts (pairs closer than 8 Å and separated by more than four residues in sequence — i.e. tertiary, not local, contacts), and the bounding-box dimensions. Together they distinguish compact globular folds from extended fibres or disordered chains.

Q: What does the local fold look like, residue by residue?
A: A 3Di character summarizes, for each residue, the relative orientation of the Cα frame of its nearest spatial neighbor. Because it encodes fold topology rather than chemistry, 3Di alignments detect remote structural similarity that sequence alignment misses.

Q: How confident is the AlphaFold model at each residue?
A: For AlphaFold models, the B-factor field carries pLDDT — the model's own estimate of local accuracy on a 0–100 scale. Regions with pLDDT<50 should be treated as essentially unmodeled; they often correspond to intrinsically disordered segments.